Protein AF-A0A7S1TE75-F1 (afdb_monomer_lite)

Radius of gyration: 14.85 Å; chains: 1; bounding box: 36×35×38 Å

Foldseek 3Di:
DDDDADDPPQQADDDDVPDDDQADPVQRFHWAEWEDEDQKIWTATAAPQGGIWMDNHNRPDIDGQDTANFWHYWYADRVQRKIKIWGDPDDAADDADPSTQAIWIDSNSRYPIDRDQPPQPSRGWHDWDADPPRWIWTQGHPPGIDID

Secondary structure (DSSP, 8-state):
--------GGGSSS-BTTB--SSBTTTTBEEEEEEEETTEEEEEEESTT-EEEEESSTTSS-EEEEE-TTEEEEEE-TTT--EEEEE-S-SSS----TT--EEEEESSSSS--EE--TT-STT--EEEEE-GGG-EEEEETTTEEEE-

pLDDT: mean 90.05, std 10.76, range [51.34, 98.69]

Structure (mmCIF, N/CA/C/O backbone):
data_AF-A0A7S1TE75-F1
#
_entry.id   AF-A0A7S1TE75-F1
#
loop_
_atom_site.group_PDB
_atom_site.id
_atom_site.type_symbol
_atom_site.label_atom_id
_atom_site.label_alt_id
_atom_site.label_comp_id
_atom_site.label_asym_id
_atom_site.label_entity_id
_atom_site.label_seq_id
_atom_site.pdbx_PDB_ins_code
_atom_site.Cartn_x
_atom_site.Cartn_y
_atom_site.Cartn_z
_atom_site.occupancy
_atom_site.B_iso_or_equiv
_atom_site.auth_seq_id
_atom_site.auth_comp_id
_atom_site.auth_asym_id
_atom_site.auth_atom_id
_atom_site.pdbx_PDB_model_num
ATOM 1 N N . SER A 1 1 ? -7.800 22.510 14.660 1.00 86.12 1 SER A N 1
ATOM 2 C CA . SER A 1 1 ? -6.349 22.597 14.383 1.00 86.12 1 SER A CA 1
ATOM 3 C C . SER A 1 1 ? -5.893 21.271 13.804 1.00 86.12 1 SER A C 1
ATOM 5 O O . SER A 1 1 ? -6.600 20.287 13.976 1.00 86.12 1 SER A O 1
ATOM 7 N N . TRP A 1 2 ? -4.767 21.241 13.093 1.00 87.81 2 TRP A N 1
ATOM 8 C CA . TRP A 1 2 ? -4.146 19.980 12.682 1.00 87.81 2 TRP A CA 1
ATOM 9 C C . TRP A 1 2 ? -3.382 19.378 13.863 1.00 87.81 2 TRP A C 1
ATOM 11 O O . TRP A 1 2 ? -2.702 20.114 14.579 1.00 87.81 2 TRP A O 1
ATOM 21 N N . GLU A 1 3 ? -3.496 18.067 14.050 1.00 87.62 3 GLU A N 1
ATOM 22 C CA . GLU A 1 3 ? -2.703 17.296 15.006 1.00 87.62 3 GLU A CA 1
ATOM 23 C C . GLU A 1 3 ? -1.641 16.502 14.245 1.00 87.62 3 GLU A C 1
ATOM 25 O O . GLU A 1 3 ? -1.910 15.927 13.188 1.00 87.62 3 GLU A O 1
ATOM 30 N N . LYS A 1 4 ? -0.416 16.501 14.767 1.00 86.00 4 LYS A N 1
ATOM 31 C CA . LYS A 1 4 ? 0.681 15.713 14.217 1.00 86.00 4 LYS A CA 1
ATOM 32 C C . LYS A 1 4 ? 0.745 14.390 14.972 1.00 86.00 4 LYS A C 1
ATOM 34 O O . LYS A 1 4 ? 0.912 14.406 16.184 1.00 86.00 4 LYS A O 1
ATOM 39 N N . LEU A 1 5 ? 0.676 13.278 14.244 1.00 88.06 5 LEU A N 1
ATOM 40 C CA . LEU A 1 5 ? 0.890 11.950 14.815 1.00 88.06 5 LEU A CA 1
ATOM 41 C C . LEU A 1 5 ? 2.380 11.700 15.071 1.00 88.06 5 LEU A C 1
ATOM 43 O O . LEU A 1 5 ? 3.231 12.056 14.246 1.00 88.06 5 LEU A O 1
ATOM 47 N N . ASP A 1 6 ? 2.675 11.033 16.182 1.00 86.31 6 ASP A N 1
ATOM 48 C CA . ASP A 1 6 ? 4.009 10.522 16.474 1.00 86.31 6 ASP A CA 1
ATOM 49 C C . ASP A 1 6 ? 4.219 9.193 15.747 1.00 86.31 6 ASP A C 1
ATOM 51 O O . ASP A 1 6 ? 3.541 8.196 15.997 1.00 86.31 6 ASP A O 1
ATOM 55 N N . LEU A 1 7 ? 5.166 9.188 14.809 1.00 88.50 7 LEU A N 1
ATOM 56 C CA . LEU A 1 7 ? 5.547 7.988 14.073 1.00 88.50 7 LEU A CA 1
ATOM 57 C C . LEU A 1 7 ? 6.793 7.366 14.712 1.00 88.50 7 LEU A C 1
ATOM 59 O O . LEU A 1 7 ? 7.744 8.093 15.017 1.00 88.50 7 LEU A O 1
ATOM 63 N N . PRO A 1 8 ? 6.843 6.034 14.880 1.00 89.19 8 PRO A N 1
ATOM 64 C CA . PRO A 1 8 ? 8.039 5.365 15.371 1.00 89.19 8 PRO A CA 1
ATOM 65 C C . PRO A 1 8 ? 9.215 5.572 14.409 1.00 89.19 8 PRO A C 1
ATOM 67 O O . PRO A 1 8 ? 9.036 5.698 13.196 1.00 89.19 8 PRO A O 1
ATOM 70 N N . SER A 1 9 ? 10.442 5.522 14.937 1.00 86.00 9 SER A N 1
ATOM 71 C CA . SER A 1 9 ? 11.680 5.665 14.148 1.00 86.00 9 SER A CA 1
ATOM 72 C C . SER A 1 9 ? 11.794 4.652 13.004 1.00 86.00 9 SER A C 1
ATOM 74 O O . SER A 1 9 ? 12.464 4.903 12.008 1.00 86.00 9 SER A O 1
ATOM 76 N N . SER A 1 10 ? 11.099 3.518 13.111 1.00 89.38 10 SER A N 1
ATOM 77 C CA . SER A 1 10 ? 11.018 2.511 12.059 1.00 89.38 10 SER A CA 1
ATOM 78 C C . SER A 1 10 ? 10.280 2.986 10.807 1.00 89.38 10 SER A C 1
ATOM 80 O O . SER A 1 10 ? 10.498 2.380 9.767 1.00 89.38 10 SER A O 1
ATOM 82 N N . MET A 1 11 ? 9.465 4.044 10.868 1.00 91.75 11 MET A N 1
ATOM 83 C CA . MET A 1 11 ? 8.655 4.553 9.752 1.00 91.75 11 MET A CA 1
ATOM 84 C C . MET A 1 11 ? 9.262 5.773 9.038 1.00 91.75 11 MET A C 1
ATOM 86 O O . MET A 1 11 ? 8.659 6.294 8.108 1.00 91.75 11 MET A O 1
ATOM 90 N N . VAL A 1 12 ? 10.434 6.252 9.457 1.00 86.25 12 VAL A N 1
ATOM 91 C CA . VAL A 1 12 ? 11.012 7.548 9.049 1.00 86.25 12 VAL A CA 1
ATOM 92 C C . VAL A 1 12 ? 12.513 7.408 8.768 1.00 86.25 12 VAL A C 1
ATOM 94 O O . VAL A 1 12 ? 13.162 6.517 9.310 1.00 86.25 12 VAL A O 1
ATOM 97 N N . ALA A 1 13 ? 13.084 8.262 7.909 1.00 73.50 13 ALA A N 1
ATOM 98 C CA . ALA A 1 13 ? 14.474 8.101 7.449 1.00 73.50 13 ALA A CA 1
ATOM 99 C C . ALA A 1 13 ? 15.557 8.533 8.451 1.00 73.50 13 ALA A C 1
ATOM 101 O O . ALA A 1 13 ? 16.681 8.053 8.373 1.00 73.50 13 ALA A O 1
ATOM 102 N N . SER A 1 14 ? 15.232 9.426 9.382 1.00 65.88 14 SER A N 1
ATOM 103 C CA . SER A 1 14 ? 16.089 9.881 10.484 1.00 65.88 14 SER A CA 1
ATOM 104 C C . SER A 1 14 ? 15.303 10.983 11.185 1.00 65.88 14 SER A C 1
ATOM 106 O O . SER A 1 14 ? 15.294 12.127 10.732 1.00 65.88 14 SER A O 1
ATOM 108 N N . TRP A 1 15 ? 14.540 10.629 12.216 1.00 59.97 15 TRP A N 1
ATOM 109 C CA . TRP A 1 15 ? 13.664 11.581 12.894 1.00 59.97 15 TRP A CA 1
ATOM 110 C C . TRP A 1 15 ? 14.324 12.115 14.156 1.00 59.97 15 TRP A C 1
ATOM 112 O O . TRP A 1 15 ? 14.559 11.375 15.109 1.00 59.97 15 TRP A O 1
ATOM 122 N N . THR A 1 16 ? 14.585 13.416 14.159 1.00 60.12 16 THR A N 1
ATOM 123 C CA . THR A 1 16 ? 14.805 14.208 15.366 1.00 60.12 16 THR A CA 1
ATOM 124 C C . THR A 1 16 ? 13.623 15.172 15.513 1.00 60.12 16 THR A C 1
ATOM 126 O O . THR A 1 16 ? 13.276 15.866 14.549 1.00 60.12 16 THR A O 1
ATOM 129 N N . PRO A 1 17 ? 12.957 15.239 16.685 1.00 56.84 17 PRO A N 1
ATOM 130 C CA . PRO A 1 17 ? 11.917 16.236 16.919 1.00 56.84 17 PRO A CA 1
ATOM 131 C C . PRO A 1 17 ? 12.442 17.644 16.594 1.00 56.84 17 PRO A C 1
ATOM 133 O O . PRO A 1 17 ? 13.436 18.081 17.166 1.00 56.84 17 PRO A O 1
ATOM 136 N N . GLY A 1 18 ? 11.799 18.352 15.661 1.00 55.28 18 GLY A N 1
ATOM 137 C CA . GLY A 1 18 ? 12.170 19.726 15.287 1.00 55.28 18 GLY A CA 1
ATOM 138 C C . GLY A 1 18 ? 13.187 19.880 14.143 1.00 55.28 18 GLY A C 1
ATOM 139 O O . GLY A 1 18 ? 13.456 21.010 13.748 1.00 55.28 18 GLY A O 1
ATOM 140 N N . GLN A 1 19 ? 13.709 18.797 13.551 1.00 58.16 19 GLN A N 1
ATOM 141 C CA . GLN A 1 19 ? 14.445 18.844 12.275 1.00 58.16 19 GLN A CA 1
ATOM 142 C C . GLN A 1 19 ? 13.676 18.040 11.223 1.00 58.16 19 GLN A C 1
ATOM 144 O O . GLN A 1 19 ? 13.467 16.835 11.332 1.00 58.16 19 GLN A O 1
ATOM 149 N N . HIS A 1 20 ? 13.136 18.749 10.239 1.00 51.34 20 HIS A N 1
ATOM 150 C CA . HIS A 1 20 ? 11.967 18.300 9.496 1.00 51.34 20 HIS A CA 1
ATOM 151 C C . HIS A 1 20 ? 12.338 17.642 8.172 1.00 51.34 20 HIS A C 1
ATOM 153 O O . HIS A 1 20 ? 12.388 18.345 7.175 1.00 51.34 20 HIS A O 1
ATOM 159 N N . TRP A 1 21 ? 12.454 16.313 8.134 1.00 64.00 21 TRP A N 1
ATOM 160 C CA . TRP A 1 21 ? 12.223 15.544 6.905 1.00 64.00 21 TRP A CA 1
ATOM 161 C C . TRP A 1 21 ? 11.571 14.201 7.270 1.00 64.00 21 TRP A C 1
ATOM 163 O O . TRP A 1 21 ? 12.236 13.290 7.753 1.00 64.00 21 TRP A O 1
ATOM 173 N N . LEU A 1 22 ? 10.247 14.076 7.078 1.00 69.81 22 LEU A N 1
ATOM 174 C CA . LEU A 1 22 ? 9.554 12.774 7.185 1.00 69.81 22 LEU A CA 1
ATOM 175 C C . LEU A 1 22 ? 10.109 11.776 6.160 1.00 69.81 22 LEU A C 1
ATOM 177 O O . LEU A 1 22 ? 10.115 10.572 6.408 1.00 69.81 22 LEU A O 1
ATOM 181 N N . MET A 1 23 ? 10.605 12.309 5.042 1.00 75.38 23 MET A N 1
ATOM 182 C CA . MET A 1 23 ? 11.221 11.566 3.962 1.00 75.38 23 MET A CA 1
ATOM 183 C C . MET A 1 23 ? 12.613 12.123 3.655 1.00 75.38 23 MET A C 1
ATOM 185 O O . MET A 1 23 ? 12.756 13.330 3.474 1.00 75.38 23 MET A O 1
ATOM 189 N N . ASN A 1 24 ? 13.627 11.266 3.560 1.00 78.12 24 ASN A N 1
ATOM 190 C CA . ASN A 1 24 ? 14.928 11.659 3.018 1.00 78.12 24 ASN A CA 1
ATOM 191 C C . ASN A 1 24 ? 14.781 11.828 1.500 1.00 78.12 24 ASN A C 1
ATOM 193 O O . ASN A 1 24 ? 14.413 10.878 0.816 1.00 78.12 24 ASN A O 1
ATOM 197 N N . SER A 1 25 ? 15.041 13.027 0.978 1.00 71.12 25 SER A N 1
ATOM 198 C CA . SE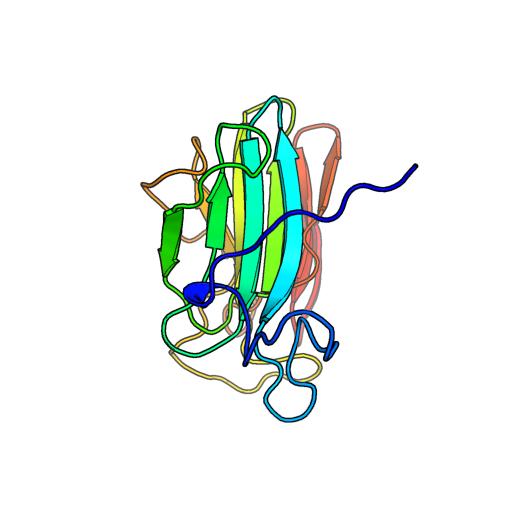R A 1 25 ? 14.870 13.348 -0.443 1.00 71.12 25 SER A CA 1
ATOM 199 C C . SER A 1 25 ? 15.947 12.757 -1.353 1.00 71.12 25 SER A C 1
ATOM 201 O O . SER A 1 25 ? 15.686 12.601 -2.543 1.00 71.12 25 SER A O 1
ATOM 203 N N . TYR A 1 26 ? 17.125 12.420 -0.822 1.00 75.06 26 TYR A N 1
ATOM 204 C CA . TYR A 1 26 ? 18.207 11.809 -1.597 1.00 75.06 26 TYR A CA 1
ATOM 205 C C . TYR A 1 26 ? 17.928 10.334 -1.865 1.00 75.06 26 TYR A C 1
ATOM 207 O O . TYR A 1 26 ? 18.038 9.878 -2.999 1.00 75.06 26 TYR A O 1
ATOM 215 N N . ASP A 1 27 ? 17.492 9.621 -0.828 1.00 75.75 27 ASP A N 1
ATOM 216 C CA . ASP A 1 27 ? 17.293 8.169 -0.897 1.00 75.75 27 ASP A CA 1
ATOM 217 C C . ASP A 1 27 ? 15.811 7.787 -1.031 1.00 75.75 27 ASP A C 1
ATOM 219 O O . ASP A 1 27 ? 15.467 6.611 -1.139 1.00 75.75 27 ASP A O 1
ATOM 223 N N . TYR A 1 28 ? 14.926 8.788 -1.013 1.00 79.88 28 TYR A N 1
ATOM 224 C CA . TYR A 1 28 ? 13.473 8.652 -1.087 1.00 79.88 28 TYR A CA 1
ATOM 225 C C . TYR A 1 28 ? 12.923 7.666 -0.044 1.00 79.88 28 TYR A C 1
ATOM 227 O O . TYR A 1 28 ? 12.127 6.796 -0.369 1.00 79.88 28 TYR A O 1
ATOM 235 N N . VAL A 1 29 ? 13.381 7.764 1.210 1.00 87.25 29 VAL A N 1
ATOM 236 C CA . VAL A 1 29 ? 13.010 6.862 2.323 1.00 87.25 29 VAL A CA 1
ATOM 237 C C . VAL A 1 29 ? 12.061 7.577 3.273 1.00 87.25 29 VAL A C 1
ATOM 239 O O . VAL A 1 29 ? 12.384 8.679 3.698 1.00 87.25 29 VAL A O 1
ATOM 242 N N . GLY A 1 30 ? 10.938 6.966 3.654 1.00 91.62 30 GLY A N 1
ATOM 243 C CA . GLY A 1 30 ? 9.955 7.537 4.584 1.00 91.62 30 GLY A CA 1
ATOM 244 C C . GLY A 1 30 ? 8.494 7.300 4.177 1.00 91.62 30 GLY A C 1
ATOM 245 O O . GLY A 1 30 ? 8.233 6.571 3.218 1.00 91.62 30 GLY A O 1
ATOM 246 N N . PRO A 1 31 ? 7.522 7.875 4.910 1.00 93.44 31 PRO A N 1
ATOM 247 C CA . PRO A 1 31 ? 6.100 7.785 4.586 1.00 93.44 31 PRO A CA 1
ATOM 248 C C . PRO A 1 31 ? 5.776 8.516 3.280 1.00 93.44 31 PRO A C 1
ATOM 250 O O . PRO A 1 31 ? 6.209 9.652 3.093 1.00 93.44 31 PRO A O 1
ATOM 253 N N . VAL A 1 32 ? 4.991 7.887 2.402 1.00 93.38 32 VAL A N 1
ATOM 254 C CA . VAL A 1 32 ? 4.677 8.409 1.054 1.00 93.38 32 VAL A CA 1
ATOM 255 C C . VAL A 1 32 ? 3.194 8.407 0.693 1.00 93.38 32 VAL A C 1
ATOM 257 O O . VAL A 1 32 ? 2.785 9.179 -0.168 1.00 93.38 32 VAL A O 1
ATOM 260 N N . ASP A 1 33 ? 2.378 7.581 1.346 1.00 96.69 33 ASP A N 1
ATOM 261 C CA . ASP A 1 33 ? 0.928 7.543 1.124 1.00 96.69 33 ASP A CA 1
ATOM 262 C C . ASP A 1 33 ? 0.213 7.033 2.378 1.00 96.69 33 ASP A C 1
ATOM 264 O O . ASP A 1 33 ? 0.816 6.331 3.197 1.00 96.69 33 ASP A O 1
ATOM 268 N N . ALA A 1 34 ? -1.069 7.361 2.521 1.00 97.38 34 ALA A N 1
ATOM 269 C CA . ALA A 1 34 ? -1.885 6.897 3.635 1.00 97.38 34 ALA A CA 1
ATOM 270 C C . ALA A 1 34 ? -3.347 6.659 3.238 1.00 97.38 34 ALA A C 1
ATOM 272 O O . ALA A 1 34 ? -3.910 7.360 2.400 1.00 97.38 34 ALA A O 1
ATOM 273 N N . ALA A 1 35 ? -3.979 5.691 3.899 1.00 98.31 35 ALA A N 1
ATOM 274 C CA . ALA A 1 35 ? -5.397 5.373 3.760 1.00 98.31 35 ALA A CA 1
ATOM 275 C C . ALA A 1 35 ? -6.011 5.098 5.137 1.00 98.31 35 ALA A C 1
ATOM 277 O O . ALA A 1 35 ? -5.305 4.690 6.057 1.00 98.31 35 ALA A O 1
ATOM 278 N N . ALA A 1 36 ? -7.321 5.294 5.289 1.00 98.00 36 ALA A N 1
ATOM 279 C CA . ALA A 1 36 ? -8.002 5.064 6.560 1.00 98.00 36 ALA A CA 1
ATOM 280 C C . ALA A 1 36 ? -9.414 4.501 6.369 1.00 98.00 36 ALA A C 1
ATOM 282 O O . ALA A 1 36 ? -10.097 4.830 5.398 1.00 98.00 36 ALA A O 1
ATOM 283 N N . LEU A 1 37 ? -9.845 3.669 7.318 1.00 97.94 37 LEU A N 1
ATOM 284 C CA . LEU A 1 37 ? -11.206 3.144 7.419 1.00 97.94 37 LEU A CA 1
ATOM 285 C C . LEU A 1 37 ? -11.543 2.877 8.891 1.00 97.94 37 LEU A C 1
ATOM 287 O O . LEU A 1 37 ? -10.895 2.063 9.553 1.00 97.94 37 LEU A O 1
ATOM 291 N N . GLY A 1 38 ? -12.566 3.561 9.409 1.00 96.94 38 GLY A N 1
ATOM 292 C CA . GLY A 1 38 ? -12.875 3.533 10.841 1.00 96.94 38 GLY A CA 1
ATOM 293 C C . GLY A 1 38 ? -11.689 4.042 11.666 1.00 96.94 38 GLY A C 1
ATOM 294 O O . GLY A 1 38 ? -11.102 5.062 11.324 1.00 96.94 38 GLY A O 1
ATOM 295 N N . SER A 1 39 ? -11.311 3.309 12.716 1.00 96.81 39 SER A N 1
ATOM 296 C CA . SER A 1 39 ? -10.128 3.612 13.539 1.00 96.81 39 SER A CA 1
ATOM 297 C C . SER A 1 39 ? -8.804 3.151 12.927 1.00 96.81 39 SER A C 1
ATOM 299 O O . SER A 1 39 ? -7.743 3.362 13.518 1.00 96.81 39 SER A O 1
ATOM 301 N N . SER A 1 40 ? -8.860 2.477 11.773 1.00 98.31 40 SER A N 1
ATOM 302 C CA . SER A 1 40 ? -7.677 1.926 11.126 1.00 98.31 40 SER A CA 1
ATOM 303 C C . SER A 1 40 ? -7.042 2.938 10.188 1.00 98.31 40 SER A C 1
ATOM 305 O O . SER A 1 40 ? -7.734 3.548 9.373 1.00 98.31 40 SER A O 1
ATOM 307 N N . ILE A 1 41 ? -5.721 3.058 10.264 1.00 98.25 41 ILE A N 1
ATOM 308 C CA . ILE A 1 41 ? -4.902 3.884 9.378 1.00 98.25 41 ILE A CA 1
ATOM 309 C C . ILE A 1 41 ? -3.786 3.005 8.829 1.00 98.25 41 ILE A C 1
ATOM 311 O O . ILE A 1 41 ? -3.136 2.290 9.588 1.00 98.25 41 ILE A O 1
ATOM 315 N N . TRP A 1 42 ? -3.542 3.083 7.527 1.00 98.62 42 TRP A N 1
ATOM 316 C CA . TRP A 1 42 ? -2.407 2.462 6.861 1.00 98.62 42 TRP A CA 1
ATOM 317 C C . TRP A 1 42 ? -1.497 3.533 6.288 1.00 98.62 42 TRP A C 1
ATOM 319 O O . TRP A 1 42 ? -1.980 4.494 5.696 1.00 98.62 42 TRP A O 1
ATOM 329 N N . VAL A 1 43 ? -0.189 3.348 6.430 1.00 97.94 43 VAL A N 1
ATOM 330 C CA . VAL A 1 43 ? 0.834 4.256 5.907 1.00 97.94 43 VAL A CA 1
ATOM 331 C C . VAL A 1 43 ? 1.833 3.445 5.097 1.00 97.94 43 VAL A C 1
ATOM 333 O O . VAL A 1 43 ? 2.473 2.529 5.622 1.00 97.94 43 VAL A O 1
ATOM 336 N N . ALA A 1 44 ? 1.956 3.771 3.812 1.00 97.62 44 ALA A N 1
ATOM 337 C CA . ALA A 1 44 ? 2.991 3.221 2.952 1.00 97.62 44 ALA A CA 1
ATOM 338 C C . ALA A 1 44 ? 4.308 3.941 3.245 1.00 97.62 44 ALA A C 1
ATOM 340 O O . ALA A 1 44 ? 4.382 5.170 3.173 1.00 97.62 44 ALA A O 1
ATOM 341 N N . VAL A 1 45 ? 5.340 3.170 3.575 1.00 95.75 45 VAL A N 1
ATOM 342 C CA . VAL A 1 45 ? 6.679 3.656 3.898 1.00 95.75 45 VAL A CA 1
ATOM 343 C C . VAL A 1 45 ? 7.682 2.976 2.980 1.00 95.75 45 VAL A C 1
ATOM 345 O O . VAL A 1 45 ? 7.791 1.750 2.953 1.00 95.75 45 VAL A O 1
ATOM 348 N N . VAL A 1 46 ? 8.445 3.786 2.258 1.00 93.88 46 VAL A N 1
ATOM 349 C CA . VAL A 1 46 ? 9.542 3.341 1.398 1.00 93.88 46 VAL A CA 1
ATOM 350 C C . VAL A 1 46 ? 10.853 3.286 2.173 1.00 93.88 46 VAL A C 1
ATOM 352 O O . VAL A 1 46 ? 11.124 4.151 3.004 1.00 93.88 46 VAL A O 1
ATOM 355 N N . GLY A 1 47 ? 11.692 2.300 1.856 1.00 92.44 47 GLY A N 1
ATOM 356 C CA . GLY A 1 47 ? 13.069 2.194 2.331 1.00 92.44 47 GLY A CA 1
ATOM 357 C C . GLY A 1 47 ? 13.417 0.798 2.824 1.00 92.44 47 GLY A C 1
ATOM 358 O O . GLY A 1 47 ? 12.567 -0.081 2.867 1.00 92.44 47 GLY A O 1
ATOM 359 N N . SER A 1 48 ? 14.671 0.597 3.226 1.00 91.69 48 SER A N 1
ATOM 360 C CA . SER A 1 48 ? 15.142 -0.726 3.645 1.00 91.69 48 SER A CA 1
ATOM 361 C C . SER A 1 48 ? 14.455 -1.219 4.924 1.00 91.69 48 SER A C 1
ATOM 363 O O . SER A 1 48 ? 14.417 -0.514 5.942 1.00 91.69 48 SER A O 1
ATOM 365 N N . ASN A 1 49 ? 13.943 -2.452 4.875 1.00 93.00 49 ASN A N 1
ATOM 366 C CA . ASN A 1 49 ? 13.162 -3.099 5.928 1.00 93.00 49 ASN A CA 1
ATOM 367 C C . ASN A 1 49 ? 11.915 -2.286 6.324 1.00 93.00 49 ASN A C 1
ATOM 369 O O . ASN A 1 49 ? 11.613 -2.132 7.513 1.00 93.00 49 ASN A O 1
ATOM 373 N N . LYS A 1 50 ? 11.228 -1.719 5.326 1.00 95.00 50 LYS A N 1
ATOM 374 C CA . LYS A 1 50 ? 9.983 -0.944 5.485 1.00 95.00 50 LYS A CA 1
ATOM 375 C C . LYS A 1 50 ? 8.815 -1.653 4.798 1.00 95.00 50 LYS A C 1
ATOM 377 O O . LYS A 1 50 ? 8.835 -2.869 4.609 1.00 95.00 50 LYS A O 1
ATOM 382 N N . GLY A 1 51 ? 7.764 -0.901 4.481 1.00 96.75 51 GLY A N 1
ATOM 383 C CA . GLY A 1 51 ? 6.582 -1.394 3.796 1.00 96.75 51 GLY A CA 1
ATOM 384 C C . GLY A 1 51 ? 5.308 -0.713 4.274 1.00 96.75 51 GLY A C 1
ATOM 385 O O . GLY A 1 51 ? 5.277 0.502 4.461 1.00 96.75 51 GLY A O 1
ATOM 386 N N . LEU A 1 52 ? 4.238 -1.482 4.456 1.00 98.50 52 LEU A N 1
ATOM 387 C CA . LEU A 1 52 ? 2.961 -0.964 4.932 1.00 98.50 52 LEU A CA 1
ATOM 388 C C . LEU A 1 52 ? 2.847 -1.109 6.447 1.00 98.50 52 LEU A C 1
ATOM 390 O O . LEU A 1 52 ? 2.903 -2.219 6.979 1.00 98.50 52 LEU A O 1
ATOM 394 N N . TYR A 1 53 ? 2.623 0.009 7.125 1.00 98.56 53 TYR A N 1
ATOM 395 C CA . TYR A 1 53 ? 2.341 0.052 8.555 1.00 98.56 53 TYR A CA 1
ATOM 396 C C . TYR A 1 53 ? 0.855 0.284 8.783 1.00 98.56 53 TYR A C 1
ATOM 398 O O . TYR A 1 53 ? 0.229 1.025 8.028 1.00 98.56 53 TYR A O 1
ATOM 406 N N . ARG A 1 54 ? 0.299 -0.322 9.831 1.00 98.50 54 ARG A N 1
ATOM 407 C CA . ARG A 1 54 ? -1.087 -0.133 10.256 1.00 98.50 54 ARG A CA 1
ATOM 408 C C . ARG A 1 54 ? -1.154 0.298 11.714 1.00 98.50 54 ARG A C 1
ATOM 410 O O . ARG A 1 54 ? -0.466 -0.275 12.555 1.00 98.50 54 ARG A O 1
ATOM 417 N N . SER A 1 55 ? -2.049 1.231 11.996 1.00 98.50 55 SER A N 1
ATOM 418 C CA . SER A 1 55 ? -2.606 1.486 13.321 1.00 98.50 55 SER A CA 1
ATOM 419 C C . SER A 1 55 ? -4.084 1.092 13.332 1.00 98.50 55 SER A C 1
ATOM 421 O O . SER A 1 55 ? -4.768 1.261 12.325 1.00 98.50 55 SER A O 1
ATOM 423 N N . GLY A 1 56 ? -4.570 0.535 14.444 1.00 97.94 56 GLY A N 1
ATOM 424 C CA . GLY A 1 56 ? -5.996 0.251 14.674 1.00 97.94 56 GLY A CA 1
ATOM 425 C C . GLY A 1 56 ? -6.661 1.192 15.686 1.00 97.94 56 GLY A C 1
ATOM 426 O O . GLY A 1 56 ? -7.849 1.040 15.970 1.00 97.94 56 GLY A O 1
ATOM 427 N N . ASP A 1 57 ? -5.892 2.127 16.239 1.00 97.31 57 ASP A N 1
ATOM 428 C CA . ASP A 1 57 ? -6.211 2.965 17.394 1.00 97.31 57 ASP A CA 1
ATOM 429 C C . ASP A 1 57 ? -5.899 4.445 17.116 1.00 97.31 57 ASP A C 1
ATOM 431 O O . ASP A 1 57 ? -5.407 5.169 17.978 1.00 97.31 57 ASP A O 1
ATOM 435 N N . TRP A 1 58 ? -6.217 4.903 15.899 1.00 95.44 58 TRP A N 1
ATOM 436 C CA . TRP A 1 58 ? -6.074 6.306 15.484 1.00 95.44 58 TRP A CA 1
ATOM 437 C C . TRP A 1 58 ? -4.631 6.839 15.485 1.00 95.44 58 TRP A C 1
ATOM 439 O O . TRP A 1 58 ? -4.404 8.032 15.650 1.00 95.44 58 TRP A O 1
ATOM 449 N N . GLY A 1 59 ? -3.649 5.968 15.263 1.00 96.06 59 GLY A N 1
ATOM 450 C CA . GLY A 1 59 ? -2.235 6.330 15.177 1.00 96.06 59 GLY A CA 1
ATOM 451 C C . GLY A 1 59 ? -1.480 6.287 16.504 1.00 96.06 59 GLY A C 1
ATOM 452 O O . GLY A 1 59 ? -0.329 6.719 16.530 1.00 96.06 59 GLY A O 1
ATOM 453 N N . GLN A 1 60 ? -2.087 5.769 17.580 1.00 94.88 60 GLN A N 1
ATOM 454 C CA . GLN A 1 60 ? -1.420 5.626 18.880 1.00 94.88 60 GLN A CA 1
ATOM 455 C C . GLN A 1 60 ? -0.377 4.505 18.863 1.00 94.88 60 GLN A C 1
ATOM 457 O O . GLN A 1 60 ? 0.722 4.669 19.39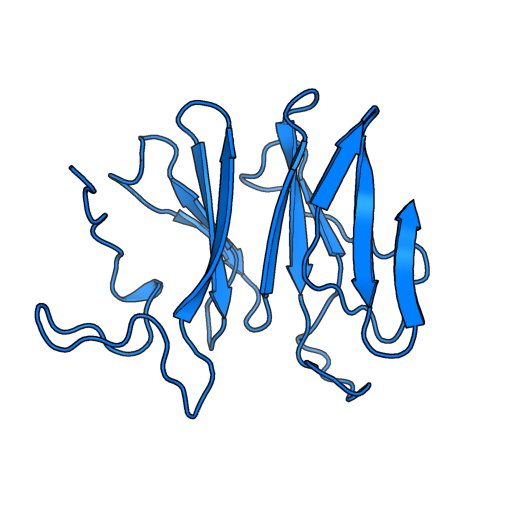0 1.00 94.88 60 GLN A O 1
ATOM 462 N N . THR A 1 61 ? -0.692 3.374 18.227 1.00 96.31 61 THR A N 1
ATOM 463 C CA . THR A 1 61 ? 0.240 2.259 18.043 1.00 96.31 61 THR A CA 1
ATOM 464 C C . THR A 1 61 ? 0.310 1.823 16.585 1.00 96.31 61 THR A C 1
ATOM 466 O O . THR A 1 61 ? -0.657 1.924 15.831 1.00 96.31 61 THR A O 1
ATOM 469 N N . TRP A 1 62 ? 1.483 1.335 16.175 1.00 97.69 62 TRP A N 1
ATOM 470 C CA . TRP A 1 62 ? 1.780 0.974 14.789 1.00 97.69 62 TRP A CA 1
ATOM 471 C C . TRP A 1 62 ? 2.393 -0.421 14.701 1.00 97.69 62 TRP A C 1
ATOM 473 O O . TRP A 1 62 ? 3.219 -0.805 15.525 1.00 97.69 62 TRP A O 1
ATOM 483 N N . SER A 1 63 ? 2.020 -1.174 13.669 1.00 97.94 63 SER A N 1
ATOM 484 C CA . SER A 1 63 ? 2.583 -2.488 13.341 1.00 97.94 63 SER A CA 1
ATOM 485 C C . SER A 1 63 ? 2.900 -2.578 11.851 1.00 97.94 63 SER A C 1
ATOM 487 O O . SER A 1 63 ? 2.115 -2.115 11.027 1.00 97.94 63 SER A O 1
ATOM 489 N N . LEU A 1 64 ? 4.033 -3.186 11.490 1.00 98.19 64 LEU A N 1
ATOM 490 C CA . LEU A 1 64 ? 4.349 -3.505 10.095 1.00 98.19 64 LEU A CA 1
ATOM 491 C C . LEU A 1 64 ? 3.481 -4.692 9.653 1.00 98.19 64 LEU A C 1
ATOM 493 O O . LEU A 1 64 ? 3.618 -5.784 10.198 1.00 98.19 64 LEU A O 1
ATOM 497 N N . VAL A 1 65 ? 2.594 -4.478 8.681 1.00 98.56 65 VAL A N 1
ATOM 498 C CA . VAL A 1 65 ? 1.634 -5.491 8.195 1.00 98.56 65 VAL A CA 1
ATOM 499 C C . VAL A 1 65 ? 2.010 -6.072 6.833 1.00 98.56 65 VAL A C 1
ATOM 501 O O . VAL A 1 65 ? 1.518 -7.133 6.462 1.00 98.56 65 VAL A O 1
ATOM 504 N N . LEU A 1 66 ? 2.896 -5.405 6.091 1.00 98.06 66 LEU A N 1
ATOM 505 C CA . LEU A 1 66 ? 3.471 -5.903 4.841 1.00 98.06 66 LEU A CA 1
ATOM 506 C C . LEU A 1 66 ? 4.902 -5.382 4.713 1.00 98.06 66 LEU A C 1
ATOM 508 O O . LEU A 1 66 ? 5.088 -4.177 4.583 1.00 98.06 66 LEU A O 1
ATOM 512 N N . ASN A 1 67 ? 5.900 -6.267 4.741 1.00 97.06 67 ASN A N 1
ATOM 513 C CA . ASN A 1 67 ? 7.293 -5.900 4.482 1.00 97.06 67 ASN A CA 1
ATOM 514 C C . ASN A 1 67 ? 7.537 -5.825 2.970 1.00 97.06 67 ASN A C 1
ATOM 516 O O . ASN A 1 67 ? 7.278 -6.805 2.272 1.00 97.06 67 ASN A O 1
ATOM 520 N N . ASN A 1 68 ? 7.990 -4.667 2.483 1.00 95.75 68 ASN A N 1
ATOM 521 C CA . ASN A 1 68 ? 8.475 -4.464 1.119 1.00 95.75 68 ASN A CA 1
ATOM 522 C C . ASN A 1 68 ? 9.061 -3.052 0.980 1.00 95.75 68 ASN A C 1
ATOM 524 O O . ASN A 1 68 ? 8.380 -2.043 1.174 1.00 95.75 68 ASN A O 1
ATOM 528 N N . ASP A 1 69 ? 10.332 -3.001 0.595 1.00 94.50 69 ASP A N 1
ATOM 529 C CA . ASP A 1 69 ? 11.142 -1.779 0.592 1.00 94.50 69 ASP A CA 1
ATOM 530 C C . ASP A 1 69 ? 10.698 -0.741 -0.452 1.00 94.50 69 ASP A C 1
ATOM 532 O O . ASP A 1 69 ? 11.075 0.435 -0.403 1.00 94.50 69 ASP A O 1
ATOM 536 N N . TYR A 1 70 ? 9.853 -1.164 -1.390 1.00 94.62 70 TYR A N 1
ATOM 537 C CA . TYR A 1 70 ? 9.351 -0.377 -2.501 1.00 94.62 70 TYR A CA 1
ATOM 538 C C . TYR A 1 70 ? 7.861 -0.046 -2.386 1.00 94.62 70 TYR A C 1
ATOM 540 O O . TYR A 1 70 ? 7.266 0.333 -3.393 1.00 94.62 70 TYR A O 1
ATOM 548 N N . LEU A 1 71 ? 7.222 -0.162 -1.212 1.00 95.94 71 LEU A N 1
ATOM 549 C CA . LEU A 1 71 ? 5.843 0.323 -1.074 1.00 95.94 71 LEU A CA 1
ATOM 550 C C . LEU A 1 71 ? 5.769 1.823 -1.371 1.00 95.94 71 LEU A C 1
ATOM 552 O O . LEU A 1 71 ? 6.597 2.613 -0.918 1.00 95.94 71 LEU A O 1
ATOM 556 N N . ARG A 1 72 ? 4.779 2.203 -2.177 1.00 94.50 72 ARG A N 1
ATOM 557 C CA . ARG A 1 72 ? 4.578 3.580 -2.644 1.00 94.50 72 ARG A CA 1
ATOM 558 C C . ARG A 1 72 ? 3.169 4.090 -2.432 1.00 94.50 72 ARG A C 1
ATOM 560 O O . ARG A 1 72 ? 2.983 5.295 -2.364 1.00 94.50 72 ARG A O 1
ATOM 567 N N . THR A 1 73 ? 2.181 3.205 -2.385 1.00 97.06 73 THR A N 1
ATOM 568 C CA . THR A 1 73 ? 0.785 3.633 -2.336 1.00 97.06 73 THR A CA 1
ATOM 569 C C . THR A 1 73 ? -0.077 2.650 -1.570 1.00 97.06 73 THR A C 1
ATOM 571 O O . THR A 1 73 ? 0.220 1.453 -1.527 1.00 97.06 73 THR A O 1
ATOM 574 N N . VAL A 1 74 ? -1.151 3.157 -0.978 1.00 98.69 74 VAL A N 1
ATOM 575 C CA . VAL A 1 74 ? -2.168 2.348 -0.317 1.00 98.69 74 VAL A CA 1
ATOM 576 C C . VAL A 1 74 ? -3.547 2.942 -0.566 1.00 98.69 74 VAL A C 1
ATOM 578 O O . VAL A 1 74 ? -3.728 4.155 -0.560 1.00 98.69 74 VAL A O 1
ATOM 581 N N . ALA A 1 75 ? -4.541 2.083 -0.762 1.00 98.56 75 ALA A N 1
ATOM 582 C CA . ALA A 1 75 ? -5.941 2.474 -0.729 1.00 98.56 75 ALA A CA 1
ATOM 583 C C . ALA A 1 75 ? -6.778 1.397 -0.044 1.00 98.56 75 ALA A C 1
ATOM 585 O O . ALA A 1 75 ? -6.418 0.221 -0.037 1.00 98.56 75 ALA A O 1
ATOM 586 N N . VAL A 1 76 ? -7.915 1.801 0.510 1.00 98.44 76 VAL A N 1
ATOM 587 C CA . VAL A 1 76 ? -8.884 0.895 1.123 1.00 98.44 76 VAL A CA 1
ATOM 588 C C . VAL A 1 76 ? -10.232 1.068 0.442 1.00 98.44 76 VAL A C 1
ATOM 590 O O . VAL A 1 76 ? -10.682 2.186 0.189 1.00 98.44 76 VAL A O 1
ATOM 593 N N . ASP A 1 77 ? -10.864 -0.049 0.111 1.00 98.00 77 ASP A N 1
ATOM 594 C CA . ASP A 1 77 ? -12.250 -0.069 -0.325 1.00 98.00 77 ASP A CA 1
ATOM 595 C C . ASP A 1 77 ? -13.150 0.090 0.903 1.00 98.00 77 ASP A C 1
ATOM 597 O O . ASP A 1 77 ? -13.252 -0.809 1.735 1.00 98.00 77 ASP A O 1
ATOM 601 N N . GLY A 1 78 ? -13.816 1.241 1.011 1.00 96.00 78 GLY A N 1
ATOM 602 C CA . GLY A 1 78 ? -14.689 1.547 2.144 1.00 96.00 78 GLY A CA 1
ATOM 603 C C . GLY A 1 78 ? -15.938 0.665 2.251 1.00 96.00 78 GLY A C 1
ATOM 604 O O . GLY A 1 78 ? -16.570 0.657 3.301 1.00 96.00 78 GLY A O 1
ATOM 605 N N . THR A 1 79 ? -16.293 -0.081 1.199 1.00 96.00 79 THR A N 1
ATOM 606 C CA . THR A 1 79 ? -17.450 -0.992 1.205 1.00 96.00 79 THR A CA 1
ATOM 607 C C . THR A 1 79 ? -17.059 -2.377 1.700 1.00 96.00 79 THR A C 1
ATOM 609 O O . THR A 1 79 ? -17.795 -2.992 2.466 1.00 96.00 79 THR A O 1
ATOM 612 N N . THR A 1 80 ? -15.910 -2.883 1.248 1.00 96.94 80 THR A N 1
ATOM 613 C CA . THR A 1 80 ? -15.483 -4.261 1.539 1.00 96.94 80 THR A CA 1
ATOM 614 C C . THR A 1 80 ? -14.454 -4.358 2.658 1.00 96.94 80 THR A C 1
ATOM 616 O O . THR A 1 80 ? -14.250 -5.441 3.195 1.00 96.94 80 THR A O 1
ATOM 619 N N . GLY A 1 81 ? -13.778 -3.257 2.992 1.00 96.94 81 GLY A N 1
ATOM 620 C CA . GLY A 1 81 ? -12.616 -3.254 3.879 1.00 96.94 81 GLY A CA 1
ATOM 621 C C . GLY A 1 81 ? -11.332 -3.770 3.225 1.00 96.94 81 GLY A C 1
ATOM 622 O O . GLY A 1 81 ? -10.285 -3.763 3.868 1.00 96.94 81 GLY A O 1
ATOM 623 N N . THR A 1 82 ? -11.375 -4.178 1.950 1.00 98.25 82 THR A N 1
ATOM 624 C CA . THR A 1 82 ? -10.189 -4.673 1.241 1.00 98.25 82 THR A CA 1
ATOM 625 C C . THR A 1 82 ? -9.155 -3.561 1.110 1.00 98.25 82 THR A C 1
ATOM 627 O O . THR A 1 82 ? -9.445 -2.493 0.566 1.00 98.25 82 THR A O 1
ATOM 630 N N . VAL A 1 83 ? -7.931 -3.831 1.551 1.00 98.69 83 VAL A N 1
ATOM 631 C CA . VAL A 1 83 ? -6.795 -2.920 1.421 1.00 98.69 83 VAL A CA 1
ATOM 632 C C . VAL A 1 83 ? -5.931 -3.356 0.253 1.00 98.69 83 VAL A C 1
ATOM 634 O O . VAL A 1 83 ? -5.630 -4.537 0.086 1.00 98.69 83 VAL A O 1
ATOM 637 N N . TYR A 1 84 ? -5.512 -2.382 -0.540 1.00 98.44 84 TYR A N 1
ATOM 638 C CA . TYR A 1 84 ? -4.632 -2.549 -1.680 1.00 98.44 84 TYR A CA 1
ATOM 639 C C . TYR A 1 84 ? -3.352 -1.757 -1.446 1.00 98.44 84 TYR A C 1
ATOM 641 O O . TYR A 1 84 ? -3.413 -0.581 -1.095 1.00 98.44 84 TYR A O 1
ATOM 649 N N . ALA A 1 85 ? -2.203 -2.388 -1.660 1.00 98.38 85 ALA A N 1
ATOM 650 C CA . ALA A 1 85 ? -0.893 -1.793 -1.440 1.00 98.38 85 ALA A CA 1
ATOM 651 C C . ALA A 1 85 ? -0.044 -1.938 -2.709 1.00 98.38 85 ALA A C 1
ATOM 653 O O . ALA A 1 85 ? 0.105 -3.039 -3.238 1.00 98.38 85 ALA A O 1
ATOM 654 N N . GLY A 1 86 ? 0.469 -0.823 -3.228 1.00 96.81 86 GLY A N 1
ATOM 655 C CA . GLY A 1 86 ? 1.224 -0.776 -4.479 1.00 96.81 86 GLY A CA 1
ATOM 656 C C . GLY A 1 86 ? 2.717 -0.581 -4.246 1.00 96.81 86 GLY A C 1
ATOM 657 O O . GLY A 1 86 ? 3.130 0.334 -3.529 1.00 96.81 86 GLY A O 1
ATOM 658 N N . SER A 1 87 ? 3.512 -1.452 -4.860 1.00 95.56 87 SER A N 1
ATOM 659 C CA . SER A 1 87 ? 4.970 -1.490 -4.812 1.00 95.56 87 SER A CA 1
ATOM 660 C C . SER A 1 87 ? 5.568 -1.114 -6.169 1.00 95.56 87 SER A C 1
ATOM 662 O O . SER A 1 87 ? 5.123 -1.604 -7.211 1.00 95.56 87 SER A O 1
ATOM 664 N N . SER A 1 88 ? 6.579 -0.244 -6.158 1.00 93.50 88 SER A N 1
ATOM 665 C CA . SER A 1 88 ? 7.330 0.137 -7.355 1.00 93.50 88 SER A CA 1
ATOM 666 C C . SER A 1 88 ? 8.719 0.678 -7.012 1.00 93.50 88 SER A C 1
ATOM 668 O O . SER A 1 88 ? 8.851 1.635 -6.246 1.00 93.50 88 SER A O 1
ATOM 670 N N . SER A 1 89 ? 9.761 0.104 -7.617 1.00 89.81 89 SER A N 1
ATOM 671 C CA . SER A 1 89 ? 11.127 0.645 -7.608 1.00 89.81 89 SER A CA 1
ATOM 672 C C . SER A 1 89 ? 11.306 1.780 -8.605 1.00 89.81 89 SER A C 1
ATOM 674 O O . SER A 1 89 ? 12.241 2.564 -8.480 1.00 89.81 89 SER A O 1
ATOM 676 N N . ALA A 1 90 ? 10.421 1.854 -9.594 1.00 83.12 90 ALA A N 1
ATOM 677 C CA . ALA A 1 90 ? 10.425 2.849 -10.647 1.00 83.12 90 ALA A CA 1
ATOM 678 C C . ALA A 1 90 ? 9.407 3.958 -10.363 1.00 83.12 90 ALA A C 1
ATOM 680 O O . ALA A 1 90 ? 8.286 3.673 -9.940 1.00 83.12 90 ALA A O 1
ATOM 681 N N . LEU A 1 91 ? 9.780 5.207 -10.644 1.00 76.44 91 LEU A N 1
ATOM 682 C CA . LEU A 1 91 ? 8.854 6.345 -10.630 1.00 76.44 91 LEU A CA 1
ATOM 683 C C . LEU A 1 91 ? 8.344 6.649 -12.045 1.00 76.44 91 LEU A C 1
ATOM 685 O O . LEU A 1 91 ? 7.138 6.725 -12.259 1.00 76.44 91 LEU A O 1
ATOM 689 N N . ASP A 1 92 ? 9.259 6.712 -13.018 1.00 69.00 92 ASP A N 1
ATOM 690 C CA . ASP A 1 92 ? 8.945 7.277 -14.338 1.00 69.00 92 ASP A CA 1
ATOM 691 C C . ASP A 1 92 ? 9.234 6.320 -15.506 1.00 69.00 92 ASP A C 1
ATOM 693 O O . ASP A 1 92 ? 8.615 6.416 -16.564 1.00 69.00 92 ASP A O 1
ATOM 697 N N . THR A 1 93 ? 10.168 5.375 -15.339 1.00 65.81 93 THR A N 1
ATOM 698 C CA . THR A 1 93 ? 10.597 4.455 -16.407 1.00 65.81 93 THR A CA 1
ATOM 699 C C . THR A 1 93 ? 10.768 3.031 -15.889 1.00 65.81 93 THR A C 1
ATOM 701 O O . THR A 1 93 ? 11.124 2.817 -14.733 1.00 65.81 93 THR A O 1
ATOM 704 N N . GLY A 1 94 ? 10.490 2.041 -16.741 1.00 61.25 94 GLY A N 1
ATOM 705 C CA . GLY A 1 94 ? 10.562 0.626 -16.382 1.00 61.25 94 GLY A CA 1
ATOM 706 C C . GLY A 1 94 ? 11.999 0.155 -16.149 1.00 61.25 94 GLY A C 1
ATOM 707 O O . GLY A 1 94 ? 12.657 -0.297 -17.079 1.00 61.25 94 GLY A O 1
ATOM 708 N N . GLY A 1 95 ? 12.474 0.242 -14.907 1.00 68.38 95 GLY A N 1
ATOM 709 C CA . GLY A 1 95 ? 13.691 -0.417 -14.433 1.00 68.38 95 GLY A CA 1
ATOM 710 C C . GLY A 1 95 ? 13.328 -1.558 -13.488 1.00 68.38 95 GLY A C 1
ATOM 711 O O . GLY A 1 95 ? 12.783 -1.308 -12.415 1.00 68.38 95 GLY A O 1
ATOM 712 N N . PHE A 1 96 ? 13.605 -2.803 -13.883 1.00 72.50 96 PHE A N 1
ATOM 713 C CA . PHE A 1 96 ? 13.269 -3.985 -13.086 1.00 72.50 96 PHE A CA 1
ATOM 714 C C . PHE A 1 96 ? 14.178 -4.110 -11.858 1.00 72.50 96 PHE A C 1
ATOM 716 O O . PHE A 1 96 ? 15.390 -4.275 -11.988 1.00 72.50 96 PHE A O 1
ATOM 723 N N . ASN A 1 97 ? 13.574 -4.096 -10.669 1.00 85.50 97 ASN A N 1
ATOM 724 C CA . ASN A 1 97 ? 14.204 -4.555 -9.438 1.00 85.50 97 ASN A CA 1
ATOM 725 C C . ASN A 1 97 ? 13.367 -5.710 -8.860 1.00 85.50 97 ASN A C 1
ATOM 727 O O . ASN A 1 97 ? 12.170 -5.518 -8.635 1.00 85.50 97 ASN A O 1
ATOM 731 N N . PRO A 1 98 ? 13.963 -6.884 -8.581 1.00 82.94 98 PRO A N 1
ATOM 732 C CA . PRO A 1 98 ? 13.224 -8.050 -8.094 1.00 82.94 98 PRO A CA 1
ATOM 733 C C . PRO A 1 98 ? 12.589 -7.854 -6.707 1.00 82.94 98 PRO A C 1
ATOM 735 O O . PRO A 1 98 ? 11.714 -8.628 -6.334 1.00 82.94 98 PRO A O 1
ATOM 738 N N . GLY A 1 99 ? 12.996 -6.835 -5.944 1.00 85.56 99 GLY A N 1
ATOM 739 C CA . GLY A 1 99 ? 12.344 -6.475 -4.683 1.00 85.56 99 GLY A CA 1
ATOM 740 C C . GLY A 1 99 ? 10.997 -5.760 -4.858 1.00 85.56 99 GLY A C 1
ATOM 741 O O . GLY A 1 99 ? 10.242 -5.639 -3.896 1.00 85.56 99 GLY A O 1
ATOM 742 N N . SER A 1 100 ? 10.668 -5.289 -6.065 1.00 88.94 100 SER A N 1
ATOM 743 C CA . SER A 1 100 ? 9.352 -4.719 -6.379 1.00 88.94 100 SER A CA 1
ATOM 744 C C . SER A 1 100 ? 8.358 -5.787 -6.802 1.00 88.94 100 SER A C 1
ATOM 746 O O . SER A 1 100 ? 8.720 -6.776 -7.432 1.00 88.94 100 SER A O 1
ATOM 748 N N . SER A 1 101 ? 7.086 -5.595 -6.455 1.00 93.25 101 SER A N 1
ATOM 749 C CA . SER A 1 101 ? 6.075 -6.652 -6.630 1.00 93.25 101 SER A CA 1
ATOM 750 C C . SER A 1 101 ? 4.673 -6.167 -7.000 1.00 93.25 101 SER A C 1
ATOM 752 O O . SER A 1 101 ? 3.742 -6.974 -7.067 1.00 93.25 101 SER A O 1
ATOM 754 N N . GLY A 1 102 ? 4.527 -4.880 -7.306 1.00 94.56 102 GLY A N 1
ATOM 755 C CA . GLY A 1 102 ? 3.318 -4.327 -7.901 1.00 94.56 102 GLY A CA 1
ATOM 756 C C . GLY A 1 102 ? 2.177 -4.240 -6.911 1.00 94.56 102 GLY A C 1
ATOM 757 O O . GLY A 1 102 ? 2.372 -3.821 -5.771 1.00 94.56 102 GLY A O 1
ATOM 758 N N . LEU A 1 103 ? 0.972 -4.581 -7.352 1.00 96.81 103 LEU A N 1
ATOM 759 C CA . LEU A 1 103 ? -0.214 -4.508 -6.521 1.00 96.81 103 LEU A CA 1
ATOM 760 C C . LEU A 1 103 ? -0.361 -5.761 -5.656 1.00 96.81 103 LEU A C 1
ATOM 762 O O . LEU A 1 103 ? -0.334 -6.886 -6.155 1.00 96.81 103 LEU A O 1
ATOM 766 N N . HIS A 1 104 ? -0.599 -5.544 -4.368 1.00 98.12 104 HIS A N 1
ATOM 767 C CA . 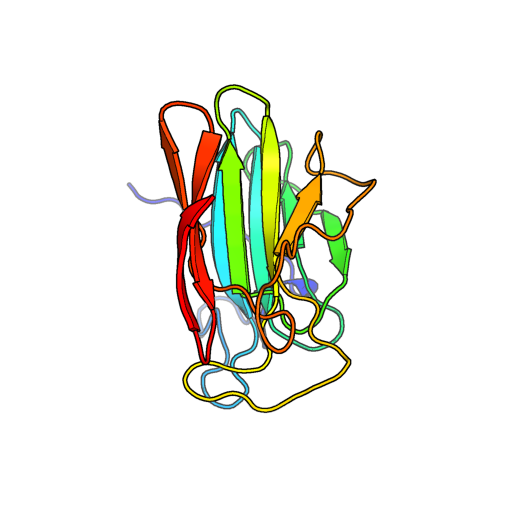HIS A 1 104 ? -1.008 -6.551 -3.394 1.00 98.12 104 HIS A CA 1
ATOM 768 C C . HIS A 1 104 ? -2.360 -6.179 -2.812 1.00 98.12 104 HIS A C 1
ATOM 770 O O . HIS A 1 104 ? -2.691 -4.996 -2.716 1.00 98.12 104 HIS A O 1
ATOM 776 N N . ARG A 1 105 ? -3.124 -7.175 -2.368 1.00 98.12 105 ARG A N 1
ATOM 777 C CA . ARG A 1 105 ? -4.376 -6.957 -1.642 1.00 98.12 105 ARG A CA 1
ATOM 778 C C . ARG A 1 105 ? -4.500 -7.854 -0.422 1.00 98.12 105 ARG A C 1
ATOM 780 O O . ARG A 1 105 ? -3.994 -8.974 -0.419 1.00 98.12 105 ARG A O 1
ATOM 787 N N . SER A 1 106 ? -5.246 -7.380 0.564 1.00 98.69 106 SER A N 1
ATOM 788 C CA . SER A 1 106 ? -5.684 -8.139 1.733 1.00 98.69 106 SER A CA 1
ATOM 789 C C . SER A 1 106 ? -7.128 -7.768 2.071 1.00 98.69 106 SER A C 1
ATOM 791 O O . SER A 1 106 ? -7.513 -6.608 1.945 1.00 98.69 106 SER A O 1
ATOM 793 N N . SER A 1 107 ? -7.939 -8.743 2.488 1.00 98.12 107 SER A N 1
ATOM 794 C CA . SER A 1 107 ? -9.334 -8.515 2.899 1.00 98.12 107 SER A CA 1
ATOM 795 C C . SER A 1 107 ? -9.469 -7.827 4.258 1.00 98.12 107 SER A C 1
ATOM 797 O O . SER A 1 107 ? -10.533 -7.299 4.553 1.00 98.12 107 SER A O 1
ATOM 799 N N . ASP A 1 108 ? -8.423 -7.860 5.087 1.00 96.38 108 ASP A N 1
ATOM 800 C CA . ASP A 1 108 ? -8.419 -7.278 6.436 1.00 96.38 108 ASP A CA 1
ATOM 801 C C . ASP A 1 108 ? -7.354 -6.185 6.623 1.00 96.38 108 ASP A C 1
ATOM 803 O O . ASP A 1 108 ? -7.389 -5.434 7.599 1.00 96.38 108 ASP A O 1
ATOM 807 N N . GLY A 1 109 ? -6.400 -6.077 5.693 1.00 97.75 109 GLY A N 1
ATOM 808 C CA . GLY A 1 109 ? -5.308 -5.113 5.773 1.00 97.75 109 GLY A CA 1
ATOM 809 C C . GLY A 1 109 ? -4.324 -5.375 6.917 1.00 97.75 109 GLY A C 1
ATOM 810 O O . GLY A 1 109 ? -3.549 -4.479 7.252 1.00 97.75 109 GLY A O 1
ATOM 811 N N . VAL A 1 110 ? -4.355 -6.558 7.534 1.00 97.50 110 VAL A N 1
ATOM 812 C CA . VAL A 1 110 ? -3.468 -6.967 8.635 1.00 97.50 110 VAL A CA 1
ATOM 813 C C . VAL A 1 110 ? -2.512 -8.066 8.183 1.00 97.50 110 VAL A C 1
ATOM 815 O O . VAL A 1 110 ? -1.340 -8.042 8.549 1.00 97.50 110 VAL A O 1
ATOM 818 N N . GLY A 1 111 ? -2.982 -9.009 7.366 1.00 95.88 111 GLY A N 1
ATOM 819 C CA . GLY A 1 111 ? -2.171 -10.127 6.890 1.00 95.88 111 GLY A CA 1
ATOM 820 C C . GLY A 1 111 ? -2.713 -10.737 5.604 1.00 95.88 111 GLY A C 1
ATOM 821 O O . GLY A 1 111 ? -3.525 -10.129 4.912 1.00 95.88 111 GLY A O 1
ATOM 822 N N . ASN A 1 112 ? -2.245 -11.945 5.269 1.00 96.94 112 ASN A N 1
ATOM 823 C CA . ASN A 1 112 ? -2.692 -12.707 4.092 1.00 96.94 112 ASN A CA 1
ATOM 824 C C . ASN A 1 112 ? -2.653 -11.899 2.782 1.00 96.94 112 ASN A C 1
ATOM 826 O O . ASN A 1 112 ? -3.549 -11.996 1.942 1.00 96.94 112 ASN A O 1
ATOM 830 N N . TRP A 1 113 ? -1.612 -11.079 2.623 1.00 98.31 113 TRP A N 1
ATOM 831 C CA . TRP A 1 113 ? -1.401 -10.285 1.421 1.00 98.31 113 TRP A CA 1
ATOM 832 C C . TRP A 1 113 ? -1.129 -11.189 0.224 1.00 98.31 113 TRP A C 1
ATOM 834 O O . TRP A 1 113 ? -0.252 -12.051 0.268 1.00 98.31 113 TRP A O 1
ATOM 844 N N . VAL A 1 114 ? -1.877 -10.974 -0.853 1.00 97.69 114 VAL A N 1
ATOM 845 C CA . VAL A 1 114 ? -1.730 -11.711 -2.110 1.00 97.69 114 VAL A CA 1
ATOM 846 C C . VAL A 1 114 ? -1.498 -10.753 -3.268 1.00 97.69 114 VAL A C 1
ATOM 848 O O . VAL A 1 114 ? -2.049 -9.651 -3.292 1.00 97.69 114 VAL A O 1
ATOM 851 N N . SER A 1 115 ? -0.709 -11.190 -4.250 1.00 96.19 115 SER A N 1
ATOM 852 C CA . SER A 1 115 ? -0.478 -10.420 -5.472 1.00 96.19 115 SER A CA 1
ATOM 853 C C . SER A 1 115 ? -1.775 -10.236 -6.267 1.00 96.19 115 SER A C 1
ATOM 855 O O . SER A 1 115 ? -2.585 -11.156 -6.389 1.00 96.19 115 SER A O 1
ATOM 857 N N . ASP A 1 116 ? -1.949 -9.043 -6.830 1.00 95.88 116 ASP A N 1
ATOM 858 C CA . ASP A 1 116 ? -3.147 -8.609 -7.547 1.00 95.88 116 ASP A CA 1
ATOM 859 C C . ASP A 1 116 ? -2.814 -7.936 -8.891 1.00 95.88 116 ASP A C 1
ATOM 861 O O . ASP A 1 116 ? -3.533 -7.067 -9.380 1.00 95.88 116 ASP A O 1
ATOM 865 N N . ASN A 1 117 ? -1.694 -8.345 -9.495 1.00 93.19 117 ASN A N 1
ATOM 866 C CA . ASN A 1 117 ? -1.073 -7.636 -10.611 1.00 93.19 117 ASN A CA 1
ATOM 867 C C . ASN A 1 117 ? -1.845 -7.677 -11.936 1.00 93.19 117 ASN A C 1
ATOM 869 O O . ASN A 1 117 ? -1.633 -6.793 -12.739 1.00 93.19 117 ASN A O 1
ATOM 873 N N . ARG A 1 118 ? -2.698 -8.669 -12.221 1.00 90.94 118 ARG A N 1
ATOM 874 C CA . ARG A 1 118 ? -3.590 -8.711 -13.415 1.00 90.94 118 ARG A CA 1
ATOM 875 C C . ARG A 1 118 ? -3.029 -8.108 -14.731 1.00 90.94 118 ARG A C 1
ATOM 877 O O . ARG A 1 118 ? -3.727 -7.371 -15.419 1.00 90.94 118 ARG A O 1
ATOM 884 N N . GLY A 1 119 ? -1.784 -8.429 -15.095 1.00 89.62 119 GLY A N 1
ATOM 885 C CA . GLY A 1 119 ? -1.155 -7.941 -16.334 1.00 89.62 119 GLY A CA 1
ATOM 886 C C . GLY A 1 119 ? -0.408 -6.603 -16.233 1.00 89.62 119 GLY A C 1
ATOM 887 O O . GLY A 1 119 ? -0.035 -6.051 -17.268 1.00 89.62 119 GLY A O 1
ATOM 888 N N . LEU A 1 120 ? -0.161 -6.090 -15.023 1.00 89.38 120 LEU A N 1
ATOM 889 C CA . LEU A 1 120 ? 0.750 -4.967 -14.797 1.00 89.38 120 LEU A CA 1
ATOM 890 C C . LEU A 1 120 ? 2.167 -5.303 -15.283 1.00 89.38 120 LEU A C 1
ATOM 892 O O . LEU A 1 120 ? 2.699 -6.376 -14.983 1.00 89.38 120 LEU A O 1
ATOM 896 N N . SER A 1 121 ? 2.781 -4.376 -16.014 1.00 85.81 121 SER A N 1
ATOM 897 C CA . SER A 1 121 ? 4.155 -4.499 -16.498 1.00 85.81 121 SER A CA 1
ATOM 898 C C . SER A 1 121 ? 5.142 -4.422 -15.343 1.00 85.81 121 SER A C 1
ATOM 900 O O . SER A 1 121 ? 4.963 -3.635 -14.413 1.00 85.81 121 SER A O 1
ATOM 902 N N . PHE A 1 122 ? 6.208 -5.222 -15.433 1.00 80.38 122 PHE A N 1
ATOM 903 C CA . PHE A 1 122 ? 7.313 -5.237 -14.468 1.00 80.38 122 PHE A CA 1
ATOM 904 C C . PHE A 1 122 ? 6.858 -5.274 -12.995 1.00 80.38 122 PHE A C 1
ATOM 906 O O . PHE A 1 122 ? 7.565 -4.798 -12.118 1.00 80.38 122 PHE A O 1
ATOM 913 N N . PRO A 1 123 ? 5.773 -6.011 -12.712 1.00 83.69 123 PRO A N 1
ATOM 914 C CA . PRO A 1 123 ? 4.734 -5.670 -11.723 1.00 83.69 123 PRO A CA 1
ATOM 915 C C . PRO A 1 123 ? 4.998 -4.387 -10.918 1.00 83.69 123 PRO A C 1
ATOM 917 O O . PRO A 1 123 ? 5.526 -4.439 -9.811 1.00 83.69 123 PRO A O 1
ATOM 920 N N . PHE A 1 124 ? 4.596 -3.233 -11.449 1.00 90.38 124 PHE A N 1
ATOM 921 C CA . PHE A 1 124 ? 4.681 -1.946 -10.753 1.00 90.38 124 PHE A CA 1
ATOM 922 C C . PHE A 1 124 ? 3.307 -1.301 -10.570 1.00 90.38 124 PHE A C 1
ATOM 924 O O . PHE A 1 124 ? 2.487 -1.294 -11.493 1.00 90.38 124 PHE A O 1
ATOM 931 N N . ALA A 1 125 ? 3.076 -0.723 -9.386 1.00 93.50 125 ALA A N 1
ATOM 932 C CA . ALA A 1 125 ? 1.837 -0.029 -9.050 1.00 93.50 125 ALA A CA 1
ATOM 933 C C . ALA A 1 125 ? 2.092 1.214 -8.186 1.00 93.50 125 ALA A C 1
ATOM 935 O O . ALA A 1 125 ? 2.699 1.135 -7.118 1.00 93.50 125 ALA A O 1
ATOM 936 N N . MET A 1 126 ? 1.569 2.354 -8.630 1.00 93.62 126 MET A N 1
ATOM 937 C CA . MET A 1 126 ? 1.644 3.638 -7.935 1.00 93.62 126 MET A CA 1
ATOM 938 C C . MET A 1 126 ? 0.283 4.335 -7.919 1.00 93.62 126 MET A C 1
ATOM 940 O O . MET A 1 126 ? -0.539 4.123 -8.810 1.00 93.62 126 MET A O 1
ATOM 944 N N . ASN A 1 127 ? 0.074 5.219 -6.940 1.00 94.56 127 ASN A N 1
ATOM 945 C CA . ASN A 1 127 ? -1.079 6.123 -6.864 1.00 94.56 127 ASN A CA 1
ATOM 946 C C . ASN A 1 127 ? -2.440 5.418 -7.012 1.00 94.56 127 ASN A C 1
ATOM 948 O O . ASN A 1 127 ? -3.296 5.873 -7.773 1.00 94.56 127 ASN A O 1
ATOM 952 N N . ILE A 1 128 ? -2.643 4.294 -6.317 1.00 97.38 128 ILE A N 1
ATOM 953 C CA . ILE A 1 128 ? -3.903 3.558 -6.431 1.00 97.38 128 ILE A CA 1
ATOM 954 C C . ILE A 1 128 ? -5.051 4.339 -5.787 1.00 97.38 128 ILE A C 1
ATOM 956 O O . ILE A 1 128 ? -4.907 4.921 -4.713 1.00 97.38 128 ILE A O 1
ATOM 960 N N . ARG A 1 129 ? -6.215 4.341 -6.438 1.00 97.69 129 ARG A N 1
ATOM 961 C CA . ARG A 1 129 ? -7.467 4.909 -5.931 1.00 97.69 129 ARG A CA 1
ATOM 962 C C . ARG A 1 129 ? -8.614 3.928 -6.155 1.00 97.69 129 ARG A C 1
ATOM 964 O O . ARG A 1 129 ? -8.67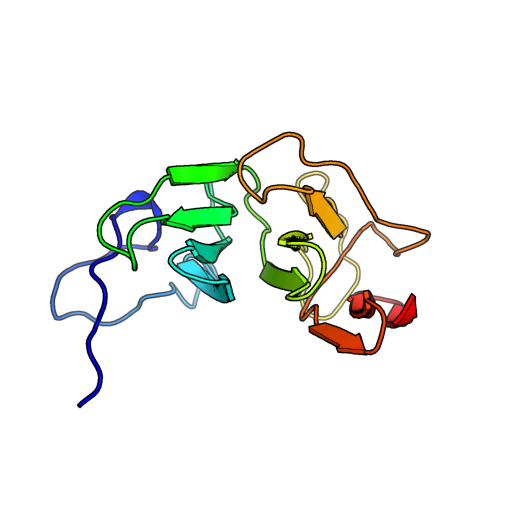9 3.273 -7.197 1.00 97.69 129 ARG A O 1
ATOM 971 N N . ILE A 1 130 ? -9.523 3.857 -5.184 1.00 97.56 130 ILE A N 1
ATOM 972 C CA . ILE A 1 130 ? -10.752 3.064 -5.276 1.00 97.56 130 ILE A CA 1
ATOM 973 C C . ILE A 1 130 ? -11.901 3.987 -5.678 1.00 97.56 130 ILE A C 1
ATOM 975 O O . ILE A 1 130 ? -12.152 5.002 -5.033 1.00 97.56 130 ILE A O 1
ATOM 979 N N . GLY A 1 131 ? -12.570 3.643 -6.772 1.00 95.12 131 GLY A N 1
ATOM 980 C CA . GLY A 1 131 ? -13.779 4.292 -7.258 1.00 95.12 131 GLY A CA 1
ATOM 981 C C . GLY A 1 131 ? -15.046 3.494 -6.929 1.00 95.12 131 GLY A C 1
ATOM 982 O O . GLY A 1 131 ? -14.987 2.453 -6.267 1.00 95.12 131 GLY A O 1
ATOM 983 N N . PRO A 1 132 ? -16.210 3.951 -7.424 1.00 92.50 132 PRO A N 1
ATOM 984 C CA . PRO A 1 132 ? -17.484 3.269 -7.219 1.00 92.50 132 PRO A CA 1
ATOM 985 C C . PRO A 1 132 ? -17.445 1.793 -7.637 1.00 92.50 132 PRO A C 1
ATOM 987 O O . PRO A 1 132 ? -16.786 1.422 -8.615 1.00 92.50 132 PRO A O 1
ATOM 990 N N . GLY A 1 133 ? -18.152 0.950 -6.878 1.00 89.19 133 GLY A N 1
ATOM 991 C CA . GLY A 1 133 ? -18.240 -0.492 -7.130 1.00 89.19 133 GLY A CA 1
ATOM 992 C C . GLY A 1 133 ? -16.915 -1.251 -6.984 1.00 89.19 133 GLY A C 1
ATOM 993 O O . GLY A 1 133 ? -16.788 -2.337 -7.538 1.00 89.19 133 GLY A O 1
ATOM 994 N N . GLY A 1 134 ? -15.919 -0.680 -6.297 1.00 92.19 134 GLY A N 1
ATOM 995 C CA . GLY A 1 134 ? -14.600 -1.300 -6.126 1.00 92.19 134 GLY A CA 1
ATOM 996 C C . GLY A 1 134 ? -13.698 -1.196 -7.360 1.00 92.19 134 GLY A C 1
ATOM 997 O O . GLY A 1 134 ? -12.685 -1.893 -7.437 1.00 92.19 134 GLY A O 1
ATOM 998 N N . THR A 1 135 ? -14.049 -0.333 -8.324 1.00 95.38 135 THR A N 1
ATOM 999 C CA . THR A 1 135 ? -13.196 -0.030 -9.484 1.00 95.38 135 THR A CA 1
ATOM 1000 C C . THR A 1 135 ? -11.845 0.479 -8.991 1.00 95.38 135 THR A C 1
ATOM 1002 O O . THR A 1 135 ? -11.800 1.376 -8.150 1.00 95.38 135 THR A O 1
AT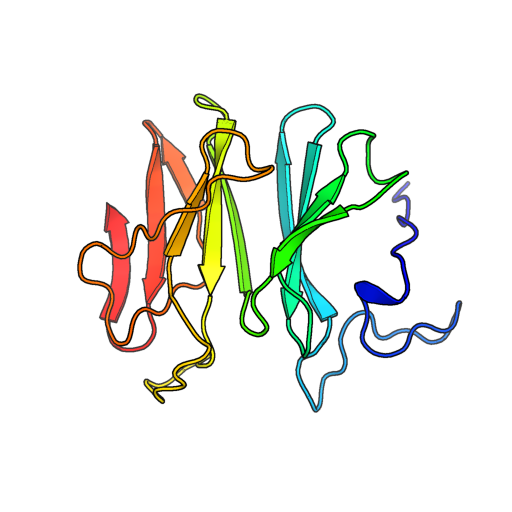OM 1005 N N . ARG A 1 136 ? -10.738 -0.032 -9.530 1.00 95.25 136 ARG A N 1
ATOM 1006 C CA . ARG A 1 136 ? -9.389 0.415 -9.143 1.00 95.25 136 ARG A CA 1
ATOM 1007 C C . ARG A 1 136 ? -8.748 1.175 -10.286 1.00 95.25 136 ARG A C 1
ATOM 1009 O O . ARG A 1 136 ? -8.776 0.704 -11.420 1.00 95.25 136 ARG A O 1
ATOM 1016 N N . TRP A 1 137 ? -8.145 2.312 -9.968 1.00 97.31 137 TRP A N 1
ATOM 1017 C CA . TRP A 1 137 ? -7.323 3.098 -10.883 1.00 97.31 137 TRP A CA 1
ATOM 1018 C C . TRP A 1 137 ? -5.925 3.217 -10.303 1.00 97.31 137 TRP A C 1
ATOM 1020 O O . TRP A 1 137 ? -5.796 3.498 -9.114 1.00 97.31 137 TRP A O 1
ATOM 1030 N N . LEU A 1 138 ? -4.890 3.005 -11.109 1.00 95.50 138 LEU A N 1
ATOM 1031 C CA . LEU A 1 138 ? -3.503 3.157 -10.671 1.00 95.50 138 LEU A CA 1
ATOM 1032 C C . LEU A 1 138 ? -2.600 3.554 -11.835 1.00 95.50 138 LEU A C 1
ATOM 1034 O O . LEU A 1 138 ? -2.974 3.418 -12.997 1.00 95.50 138 LEU A O 1
ATOM 1038 N N . ILE A 1 139 ? -1.396 4.014 -11.520 1.00 93.38 139 ILE A N 1
ATOM 1039 C CA . ILE A 1 139 ? -0.331 4.232 -12.496 1.00 93.38 139 ILE A CA 1
ATOM 1040 C C 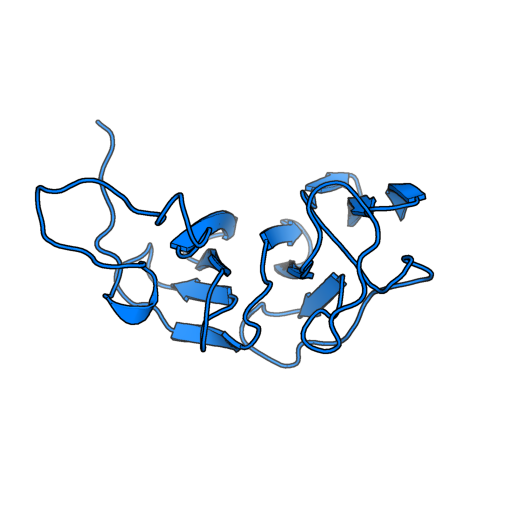. ILE A 1 139 ? 0.590 3.015 -12.486 1.00 93.38 139 ILE A C 1
ATOM 1042 O O . ILE A 1 139 ? 1.080 2.608 -11.432 1.00 93.38 139 ILE A O 1
ATOM 1046 N N . SER A 1 140 ? 0.843 2.457 -13.666 1.00 91.06 140 SER A N 1
ATOM 1047 C CA . SER A 1 140 ? 1.853 1.429 -13.883 1.00 91.06 140 SER A CA 1
ATOM 1048 C C . SER A 1 140 ? 2.954 1.986 -14.783 1.00 91.06 140 SER A C 1
ATOM 1050 O O . SER A 1 140 ? 2.703 2.249 -15.967 1.00 91.06 140 SER A O 1
ATOM 1052 N N . PRO A 1 141 ? 4.167 2.218 -14.250 1.00 85.81 141 PRO A N 1
ATOM 1053 C CA . PRO A 1 141 ? 5.307 2.643 -15.051 1.00 85.81 141 PRO A CA 1
ATOM 1054 C C . PRO A 1 141 ? 5.498 1.751 -16.290 1.00 85.81 141 PRO A C 1
ATOM 1056 O O . PRO A 1 141 ? 5.650 0.536 -16.191 1.00 85.81 141 PRO A O 1
ATOM 1059 N N . GLY A 1 142 ? 5.459 2.367 -17.474 1.00 83.31 142 GLY A N 1
ATOM 1060 C CA . GLY A 1 142 ? 5.551 1.683 -18.771 1.00 83.31 142 GLY A CA 1
ATOM 1061 C C . GLY A 1 142 ? 4.216 1.294 -19.425 1.00 83.31 142 GLY A C 1
ATOM 1062 O O . GLY A 1 142 ? 4.211 1.039 -20.625 1.00 83.31 142 GLY A O 1
ATOM 1063 N N . GLN A 1 143 ? 3.092 1.290 -18.700 1.00 89.12 143 GLN A N 1
ATOM 1064 C CA . GLN A 1 143 ? 1.745 1.101 -19.279 1.00 89.12 143 GLN A CA 1
ATOM 1065 C C . GLN A 1 143 ? 0.848 2.338 -19.144 1.00 89.12 143 GLN A C 1
ATOM 1067 O O . GLN A 1 143 ? -0.124 2.476 -19.882 1.00 89.12 143 GLN A O 1
ATOM 1072 N N . GLY A 1 144 ? 1.176 3.258 -18.233 1.00 90.25 144 GLY A N 1
ATOM 1073 C CA . GLY A 1 144 ? 0.386 4.459 -17.980 1.00 90.25 144 GLY A CA 1
ATOM 1074 C C . GLY A 1 144 ? -0.711 4.219 -16.945 1.00 90.25 144 GLY A C 1
ATOM 1075 O O . GLY A 1 144 ? -0.477 3.571 -15.924 1.00 90.25 144 GLY A O 1
ATOM 1076 N N . ILE A 1 145 ? -1.895 4.791 -17.171 1.00 93.81 145 ILE A N 1
ATOM 1077 C CA . ILE A 1 145 ? -3.029 4.678 -16.245 1.00 93.81 145 ILE A CA 1
ATOM 1078 C C . ILE A 1 145 ? -3.781 3.375 -16.517 1.00 93.81 145 ILE A C 1
ATOM 1080 O O . ILE A 1 145 ? -4.288 3.152 -17.614 1.00 93.81 145 ILE A O 1
ATOM 1084 N N . MET A 1 146 ? -3.896 2.551 -15.484 1.00 94.81 146 MET A N 1
ATOM 1085 C CA . MET A 1 146 ? -4.549 1.250 -15.510 1.00 94.81 146 MET A CA 1
ATOM 1086 C C . MET A 1 146 ? -5.883 1.310 -14.770 1.00 94.81 146 MET A C 1
ATOM 1088 O O . MET A 1 146 ? -6.015 2.009 -13.762 1.00 94.81 146 MET A O 1
ATOM 1092 N N . LYS A 1 147 ? -6.857 0.537 -15.255 1.00 94.81 147 LYS A N 1
ATOM 1093 C CA . LYS A 1 147 ? -8.178 0.366 -14.647 1.00 94.81 147 LYS A CA 1
ATOM 1094 C C . LYS A 1 147 ? -8.509 -1.120 -14.536 1.00 94.81 147 LYS A C 1
ATOM 1096 O O . LYS A 1 147 ? -8.242 -1.868 -15.475 1.00 94.81 147 LYS A O 1
ATOM 1101 N N . SER A 1 148 ? -9.152 -1.521 -13.441 1.00 89.69 148 SER A N 1
ATOM 1102 C CA . SER A 1 148 ? -9.842 -2.817 -13.319 1.00 89.69 148 SER A CA 1
ATOM 1103 C C . SER A 1 148 ? -11.292 -2.643 -12.911 1.00 89.69 148 SER A C 1
ATOM 1105 O O . SER A 1 148 ? -11.497 -1.788 -12.015 1.00 89.69 148 SER A O 1
#

Organism: NCBI:txid31354

Sequence (148 aa):
SWEKLDLPSSMVASWTPGQHWLMNSYDYVGPVDAAALGSSIWVAVVGSNKGLYRSGDWGQTWSLVLNNDYLRTVAVDGTTGTVYAGSSSALDTGGFNPGSSGLHRSSDGVGNWVSDNRGLSFPFAMNIRIGPGGTRWLISPGQGIMKS

InterPro domains:
  IPR015943 WD40/YVTN repeat-like-containing domain superfamily [G3DSA:2.130.10.10] (4-148)